Protein AF-A0A955YGL5-F1 (afdb_monomer)

Nearest PDB structures (foldseek):
  3k0d-assembly2_B-2  TM=3.806E-01  e=6.429E+00  Bacillus cereus
  3k0d-assembly2_B-3  TM=3.806E-01  e=6.429E+00  Bacillus cereus
  3k0d-assembly2_B-4  TM=3.806E-01  e=6.429E+00  Bacillus cereus

Foldseek 3Di:
DWLLLQLLLVLQCVQFVNDSVVSSVLQCVLLVVVVHHPVPDALVSSLVSLVVSQVSSVVVVTGHDPVSSVSSNVSSVPRDGPDPVVVVVVVVVD

Solvent-accessible surface area (backbone atoms only — not comparable to full-atom values): 5307 Å² total; per-residue (Å²): 120,54,56,27,58,54,36,28,20,51,44,44,10,68,68,66,72,40,53,65,67,54,22,44,50,51,53,43,50,24,26,47,76,72,74,41,58,65,84,74,54,47,65,69,51,54,60,69,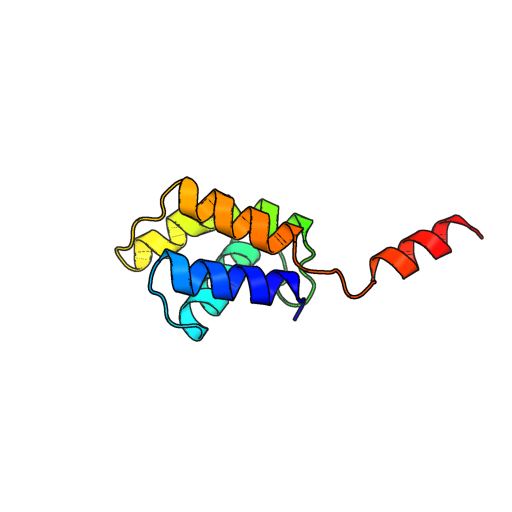25,48,78,47,42,52,70,55,41,43,75,74,77,41,82,76,49,72,68,48,54,51,52,26,48,50,32,32,70,69,31,65,77,83,65,61,66,61,60,58,62,60,64,80,74,119

Sequence (94 aa):
MTPAFDAAASTLASAVGLTPTQARGTLRLALKRQGIDPRIARRADLTAALPNLASIVSGYRITIEAAHMGAIRAAIEAAAETSDDALDFFRDID

Secondary structure (DSSP, 8-state):
--HHHHHHHHHHHHHHT--HHHHHHHHHHHHHTTT--TTT--HHHHHHHHHHHHHHHGGGT-PPPHHHHHHHHHHHHHS---SSHHHHHGGG--

Mean predicted aligned error: 6.84 Å

pLDDT: mean 84.83, std 13.99, range [47.31, 95.75]

Structure (mmCIF, N/CA/C/O backbone):
data_AF-A0A955YGL5-F1
#
_entry.id   AF-A0A955YGL5-F1
#
loop_
_atom_site.group_PDB
_atom_site.id
_atom_site.type_symbol
_atom_site.label_atom_id
_atom_site.label_alt_id
_atom_site.label_comp_id
_atom_site.label_asym_id
_atom_site.label_entity_id
_atom_site.label_seq_id
_atom_site.pdbx_PDB_ins_code
_atom_site.Cartn_x
_atom_site.Cartn_y
_atom_site.Cartn_z
_atom_site.occupancy
_atom_site.B_iso_or_equiv
_atom_site.auth_seq_id
_atom_site.auth_comp_id
_atom_site.auth_asym_id
_atom_site.auth_atom_id
_atom_site.pdbx_PDB_model_num
ATOM 1 N N . MET A 1 1 ? 15.471 -2.564 0.646 1.00 72.25 1 MET A N 1
ATOM 2 C CA . MET A 1 1 ? 14.055 -2.522 0.220 1.00 72.25 1 MET A CA 1
ATOM 3 C C . MET A 1 1 ? 13.902 -1.318 -0.686 1.00 72.25 1 MET A C 1
ATOM 5 O O . MET A 1 1 ? 14.605 -0.344 -0.452 1.00 72.25 1 MET A O 1
ATOM 9 N N . THR A 1 2 ? 13.057 -1.385 -1.711 1.00 82.12 2 THR A N 1
ATOM 10 C CA . THR A 1 2 ? 12.920 -0.299 -2.699 1.00 82.12 2 THR A CA 1
ATOM 11 C C . THR A 1 2 ? 12.209 0.932 -2.111 1.00 82.12 2 THR A C 1
ATOM 13 O O . THR A 1 2 ? 11.307 0.734 -1.290 1.00 82.12 2 THR A O 1
ATOM 16 N N . PRO A 1 3 ? 12.491 2.159 -2.589 1.00 86.44 3 PRO A N 1
ATOM 17 C CA . PRO A 1 3 ? 11.732 3.361 -2.221 1.00 86.44 3 PRO A CA 1
ATOM 18 C C . PRO A 1 3 ? 10.214 3.215 -2.428 1.00 86.44 3 PRO A C 1
ATOM 20 O O . PRO A 1 3 ? 9.432 3.631 -1.575 1.00 86.44 3 PRO A O 1
ATOM 23 N N . ALA A 1 4 ? 9.792 2.543 -3.506 1.00 89.62 4 ALA A N 1
ATOM 24 C CA . ALA A 1 4 ? 8.381 2.277 -3.801 1.00 89.62 4 ALA A CA 1
ATOM 25 C C . ALA A 1 4 ? 7.690 1.414 -2.734 1.00 89.62 4 ALA A C 1
ATOM 27 O O . ALA A 1 4 ? 6.556 1.691 -2.344 1.00 89.62 4 ALA A O 1
ATOM 28 N N . PHE A 1 5 ? 8.384 0.402 -2.209 1.00 92.50 5 PHE A N 1
ATOM 29 C CA . PHE A 1 5 ? 7.877 -0.426 -1.113 1.00 92.50 5 PHE A CA 1
ATOM 30 C C . PHE A 1 5 ? 7.638 0.399 0.156 1.00 92.50 5 PHE A C 1
ATOM 32 O O . PHE A 1 5 ? 6.599 0.255 0.801 1.00 92.50 5 PHE A O 1
ATOM 39 N N . ASP A 1 6 ? 8.592 1.252 0.533 1.00 92.75 6 ASP A N 1
ATOM 40 C CA . ASP A 1 6 ? 8.468 2.061 1.746 1.00 92.75 6 ASP A CA 1
ATOM 41 C C . ASP A 1 6 ? 7.392 3.144 1.604 1.00 92.75 6 ASP A C 1
ATOM 43 O O . ASP A 1 6 ? 6.623 3.352 2.546 1.00 92.75 6 ASP A O 1
ATOM 47 N N . ALA A 1 7 ? 7.261 3.753 0.421 1.00 92.25 7 ALA A N 1
ATOM 48 C CA . ALA A 1 7 ? 6.170 4.673 0.111 1.00 92.25 7 ALA A CA 1
ATOM 49 C C . ALA A 1 7 ? 4.804 3.980 0.235 1.00 92.25 7 ALA A C 1
ATOM 51 O O . ALA A 1 7 ? 3.947 4.440 0.990 1.00 92.2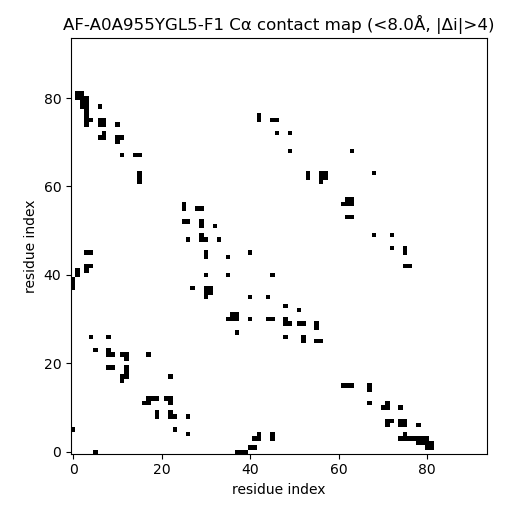5 7 ALA A O 1
ATOM 52 N N . ALA A 1 8 ? 4.631 2.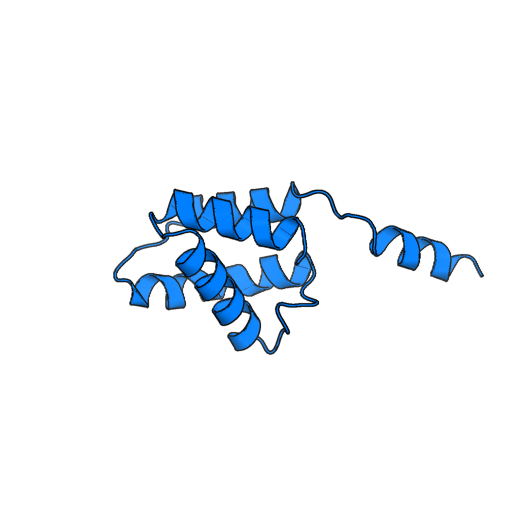817 -0.403 1.00 93.38 8 ALA A N 1
ATOM 53 C CA . ALA A 1 8 ? 3.406 2.026 -0.304 1.00 93.38 8 ALA A CA 1
ATOM 54 C C . ALA A 1 8 ? 3.072 1.656 1.148 1.00 93.38 8 ALA A C 1
ATOM 56 O O . ALA A 1 8 ? 1.919 1.754 1.570 1.00 93.38 8 ALA A O 1
ATOM 57 N N . ALA A 1 9 ? 4.077 1.241 1.926 1.00 95.19 9 ALA A N 1
ATOM 58 C CA . ALA A 1 9 ? 3.895 0.851 3.319 1.00 95.19 9 ALA A CA 1
ATOM 59 C C . ALA A 1 9 ? 3.489 2.032 4.195 1.00 95.19 9 ALA A C 1
ATOM 61 O O . ALA A 1 9 ? 2.613 1.882 5.045 1.00 95.19 9 ALA A O 1
ATOM 62 N N . SER A 1 10 ? 4.099 3.199 3.985 1.00 95.75 10 SER A N 1
ATOM 63 C CA . SER A 1 10 ? 3.740 4.406 4.724 1.00 95.75 10 SER A CA 1
ATOM 64 C C . SER A 1 10 ? 2.329 4.868 4.375 1.00 95.75 10 SER A C 1
ATOM 66 O O . SER A 1 10 ? 1.545 5.155 5.275 1.00 95.75 10 SER A O 1
ATOM 68 N N . THR A 1 11 ? 1.973 4.890 3.088 1.00 95.56 11 THR A N 1
ATOM 69 C CA . THR A 1 11 ? 0.629 5.282 2.655 1.00 95.56 11 THR A CA 1
ATOM 70 C C . THR A 1 11 ? -0.423 4.308 3.168 1.00 95.56 11 THR A C 1
ATOM 72 O O . THR A 1 11 ? -1.457 4.746 3.659 1.00 95.56 11 THR A O 1
ATOM 75 N N . LEU A 1 12 ? -0.150 2.999 3.137 1.00 94.00 12 LEU A N 1
ATOM 76 C CA . LEU A 1 12 ? -1.034 1.993 3.722 1.00 94.00 12 LEU A CA 1
ATOM 77 C C . LEU A 1 12 ? -1.203 2.216 5.231 1.00 94.00 12 LEU A C 1
ATOM 79 O O . LEU A 1 12 ? -2.331 2.244 5.712 1.00 94.00 12 LEU A O 1
ATOM 83 N N . ALA A 1 13 ? -0.107 2.408 5.972 1.00 95.50 13 ALA A N 1
ATOM 84 C CA . ALA A 1 13 ? -0.153 2.672 7.411 1.00 95.50 13 ALA A CA 1
ATOM 85 C C . ALA A 1 13 ? -1.075 3.855 7.740 1.00 95.50 13 ALA A C 1
ATOM 87 O O . ALA A 1 13 ? -1.970 3.723 8.573 1.00 95.50 13 ALA A O 1
ATOM 88 N N . 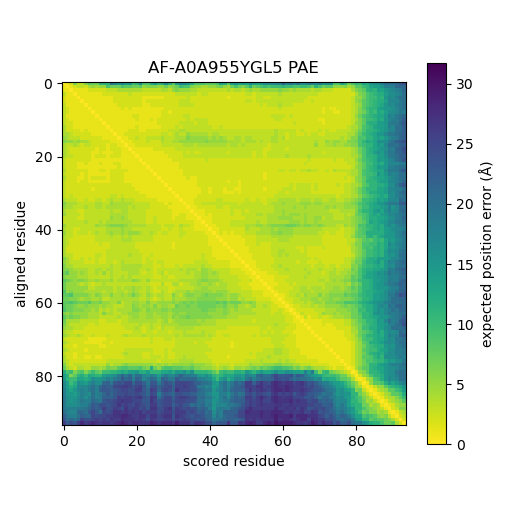SER A 1 14 ? -0.910 4.973 7.029 1.00 94.06 14 SER A N 1
ATOM 89 C CA . SER A 1 14 ? -1.732 6.171 7.210 1.00 94.06 14 SER A CA 1
ATOM 90 C C . SER A 1 14 ? -3.184 5.982 6.767 1.00 94.06 14 SER A C 1
ATOM 92 O O . SER A 1 14 ? -4.084 6.439 7.463 1.00 94.06 14 SER A O 1
ATOM 94 N N . ALA A 1 15 ? -3.429 5.304 5.642 1.00 91.00 15 ALA A N 1
ATOM 95 C CA . ALA A 1 15 ? -4.768 5.161 5.068 1.00 91.00 15 ALA A CA 1
ATOM 96 C C . ALA A 1 15 ? -5.694 4.267 5.903 1.00 91.00 15 ALA A C 1
ATOM 98 O O . ALA A 1 15 ? -6.897 4.498 5.947 1.00 91.00 15 ALA A O 1
ATOM 99 N N . VAL A 1 16 ? -5.148 3.236 6.553 1.00 90.31 16 VAL A N 1
ATOM 100 C CA . VAL A 1 16 ? -5.948 2.252 7.306 1.00 90.31 16 VAL A CA 1
ATOM 101 C C . VAL A 1 16 ? -5.628 2.214 8.802 1.00 90.31 16 VAL A C 1
ATOM 103 O O . VAL A 1 16 ? -6.116 1.341 9.512 1.00 90.31 16 VAL A O 1
ATOM 106 N N . GLY A 1 17 ? -4.813 3.145 9.304 1.00 91.25 17 GLY A N 1
ATOM 107 C CA . GLY A 1 17 ? -4.479 3.239 10.730 1.00 91.25 17 GLY A CA 1
ATOM 108 C C . GLY A 1 17 ? -3.624 2.080 11.257 1.00 91.25 17 GLY A C 1
ATOM 109 O O . GLY A 1 17 ? -3.690 1.750 12.441 1.00 91.25 17 GLY A O 1
ATOM 110 N N . LEU A 1 18 ? -2.831 1.438 10.396 1.00 92.19 18 LEU A N 1
ATOM 111 C CA . LEU A 1 18 ? -1.905 0.379 10.801 1.00 92.19 18 LEU A CA 1
ATOM 112 C C . LEU A 1 18 ? -0.591 0.967 11.320 1.00 92.19 18 LEU A C 1
ATOM 114 O O . LEU A 1 18 ? -0.123 2.007 10.862 1.00 92.19 18 LEU A O 1
ATOM 118 N N . THR A 1 19 ? 0.077 0.244 12.220 1.00 95.06 19 THR A N 1
ATOM 119 C CA . THR A 1 19 ? 1.464 0.582 12.572 1.00 95.06 19 THR A CA 1
ATOM 120 C C . THR A 1 19 ? 2.395 0.379 11.365 1.00 95.06 19 THR A C 1
ATOM 122 O O . THR A 1 19 ? 2.133 -0.494 10.526 1.00 95.06 19 THR A O 1
ATOM 125 N N . PRO A 1 20 ? 3.540 1.087 11.288 1.00 94.44 20 PRO A N 1
ATOM 126 C CA . PRO A 1 20 ? 4.503 0.907 10.196 1.00 94.44 20 PRO A CA 1
ATOM 127 C C . PRO A 1 20 ? 4.945 -0.554 10.005 1.00 94.44 20 PRO A C 1
ATOM 129 O O . PRO A 1 20 ? 5.081 -1.040 8.881 1.00 94.44 20 PRO A O 1
ATOM 132 N N . THR A 1 21 ? 5.121 -1.294 11.104 1.00 95.31 21 THR A N 1
ATOM 133 C CA . THR A 1 21 ? 5.493 -2.715 11.071 1.00 95.31 21 THR A CA 1
ATOM 134 C C . THR A 1 21 ? 4.380 -3.585 10.485 1.00 95.31 21 THR A C 1
ATOM 136 O O . THR A 1 21 ? 4.664 -4.450 9.652 1.00 95.31 21 THR A O 1
ATOM 139 N N . GLN A 1 22 ? 3.120 -3.346 10.864 1.00 94.62 22 GLN A N 1
ATOM 140 C CA . GLN A 1 22 ? 1.967 -4.076 10.323 1.00 94.62 22 GLN A CA 1
ATOM 141 C C . GLN A 1 22 ? 1.760 -3.792 8.836 1.00 94.62 22 GLN A C 1
ATOM 143 O O . GLN A 1 22 ? 1.550 -4.731 8.070 1.00 94.62 22 GLN A O 1
ATOM 148 N N . ALA A 1 23 ? 1.877 -2.535 8.403 1.00 94.94 23 ALA A N 1
ATOM 149 C CA . ALA A 1 23 ? 1.728 -2.169 6.997 1.00 94.94 23 ALA A CA 1
ATOM 150 C C . ALA A 1 23 ? 2.805 -2.832 6.122 1.00 94.94 23 ALA A C 1
ATOM 152 O O . ALA A 1 23 ? 2.498 -3.475 5.117 1.00 94.94 23 ALA A O 1
ATOM 153 N N . ARG A 1 24 ? 4.071 -2.793 6.562 1.00 95.25 24 ARG A N 1
ATOM 154 C CA . ARG A 1 24 ? 5.168 -3.510 5.892 1.00 95.25 24 ARG A CA 1
ATOM 155 C C . ARG A 1 24 ? 4.942 -5.023 5.875 1.00 95.25 24 ARG A C 1
ATOM 157 O O . ARG A 1 24 ? 5.229 -5.675 4.875 1.00 95.25 24 ARG A O 1
ATOM 164 N N . GLY A 1 25 ? 4.465 -5.609 6.974 1.00 95.12 25 GLY A N 1
ATOM 165 C CA . GLY A 1 25 ? 4.119 -7.033 7.041 1.00 95.12 25 GLY A CA 1
ATOM 166 C C . GLY A 1 25 ? 3.005 -7.412 6.062 1.00 95.12 25 GLY A C 1
ATOM 167 O O . GLY A 1 25 ? 3.122 -8.408 5.350 1.00 95.12 25 GLY A O 1
ATOM 168 N N . THR A 1 26 ? 1.983 -6.565 5.969 1.00 94.94 26 THR A N 1
ATOM 169 C CA . THR A 1 26 ? 0.829 -6.719 5.076 1.00 94.94 26 THR A CA 1
ATOM 170 C C . THR A 1 26 ? 1.250 -6.697 3.607 1.00 94.94 26 THR A C 1
ATOM 172 O O . THR A 1 26 ? 0.892 -7.606 2.861 1.00 94.94 26 THR A O 1
ATOM 175 N N . LEU A 1 27 ? 2.095 -5.743 3.202 1.00 94.38 27 LEU A N 1
ATOM 176 C CA . LEU A 1 27 ? 2.643 -5.692 1.840 1.00 94.38 27 LEU A CA 1
ATOM 177 C C . LEU A 1 27 ? 3.510 -6.907 1.506 1.00 94.38 27 LEU A C 1
ATOM 179 O O . LEU A 1 27 ? 3.361 -7.495 0.437 1.00 94.38 27 LEU A O 1
ATOM 183 N N . ARG A 1 28 ? 4.377 -7.345 2.430 1.00 95.38 28 ARG A N 1
ATOM 184 C CA . ARG A 1 28 ? 5.167 -8.573 2.225 1.00 95.38 28 ARG A CA 1
ATOM 185 C C . ARG A 1 28 ? 4.273 -9.793 2.037 1.00 95.38 28 ARG A C 1
ATOM 187 O O . ARG A 1 28 ? 4.594 -10.652 1.224 1.00 95.38 28 ARG A O 1
ATOM 194 N N . LEU A 1 29 ? 3.178 -9.887 2.789 1.00 94.94 29 LEU A N 1
ATOM 195 C CA . LEU A 1 29 ? 2.229 -10.986 2.651 1.00 94.94 29 LEU A CA 1
ATOM 196 C C . LEU A 1 29 ? 1.480 -10.921 1.313 1.00 94.94 29 LEU A C 1
ATOM 198 O O . LEU A 1 29 ? 1.301 -11.959 0.683 1.00 94.94 29 LEU A O 1
ATOM 202 N N . ALA A 1 30 ? 1.094 -9.725 0.858 1.00 94.31 30 ALA A N 1
ATOM 203 C CA . ALA A 1 30 ? 0.437 -9.523 -0.434 1.00 94.31 30 ALA A CA 1
ATOM 204 C C . ALA A 1 30 ? 1.314 -9.981 -1.609 1.00 94.31 30 ALA A C 1
ATOM 206 O O . ALA A 1 30 ? 0.834 -10.717 -2.470 1.00 94.31 30 ALA A O 1
ATOM 207 N N . LEU A 1 31 ? 2.601 -9.621 -1.583 1.00 94.12 31 LEU A N 1
ATOM 208 C CA . LEU A 1 31 ? 3.599 -10.054 -2.566 1.00 94.12 31 LEU A CA 1
ATOM 209 C C . LEU A 1 31 ? 3.825 -11.570 -2.515 1.00 94.12 31 LEU A C 1
ATOM 211 O O . LEU A 1 31 ? 3.751 -12.252 -3.534 1.00 94.12 31 LEU A O 1
ATOM 215 N N . LYS A 1 32 ? 3.998 -12.134 -1.312 1.00 93.44 32 LYS A N 1
ATOM 216 C CA . LYS A 1 32 ? 4.178 -13.584 -1.138 1.00 93.44 32 LYS A CA 1
ATOM 217 C C . LYS A 1 32 ? 2.987 -14.401 -1.632 1.00 93.44 32 LYS A C 1
ATOM 219 O O . LYS A 1 32 ? 3.192 -15.485 -2.166 1.00 93.44 32 LYS A O 1
ATOM 224 N N . ARG A 1 33 ? 1.755 -13.900 -1.486 1.00 93.06 33 ARG A N 1
ATOM 225 C CA . ARG A 1 33 ? 0.550 -14.556 -2.029 1.00 93.06 33 ARG A CA 1
ATOM 226 C C . ARG A 1 33 ? 0.555 -14.648 -3.558 1.00 93.06 33 ARG A C 1
ATOM 228 O O . ARG A 1 33 ? -0.162 -15.480 -4.096 1.00 93.06 33 ARG A O 1
ATOM 235 N N . GLN A 1 34 ? 1.361 -13.833 -4.235 1.00 90.19 34 GLN A N 1
ATOM 236 C CA . GLN A 1 34 ? 1.574 -13.886 -5.685 1.00 90.19 34 GLN A CA 1
ATOM 237 C C . GLN A 1 34 ? 2.863 -14.623 -6.073 1.00 90.19 34 GLN A C 1
ATOM 239 O O . GLN A 1 34 ? 3.210 -14.664 -7.246 1.00 90.19 34 GLN A O 1
ATOM 244 N N . GLY A 1 35 ? 3.589 -15.198 -5.107 1.00 92.50 35 GLY A N 1
ATOM 245 C CA . GLY A 1 35 ? 4.881 -15.839 -5.362 1.00 92.50 35 GLY A CA 1
ATOM 246 C C . GLY A 1 35 ? 6.033 -14.858 -5.604 1.00 92.50 35 GLY A C 1
ATOM 247 O O . GLY A 1 35 ? 7.102 -15.284 -6.029 1.00 92.50 35 GLY A O 1
ATOM 248 N N . ILE A 1 36 ? 5.848 -13.567 -5.315 1.00 92.06 36 ILE A N 1
ATOM 249 C CA . ILE A 1 36 ? 6.863 -12.531 -5.523 1.00 92.06 36 ILE A CA 1
ATOM 250 C C . ILE A 1 36 ? 7.704 -12.386 -4.249 1.00 92.06 36 ILE A C 1
ATOM 252 O O . ILE A 1 36 ? 7.155 -12.226 -3.153 1.00 92.06 36 ILE A O 1
ATOM 256 N N . ASP A 1 37 ? 9.036 -12.414 -4.372 1.00 90.94 37 ASP A N 1
ATOM 257 C CA . ASP A 1 37 ? 9.931 -12.138 -3.244 1.00 90.94 37 ASP A CA 1
ATOM 258 C C . ASP A 1 37 ? 9.957 -10.623 -2.946 1.00 90.94 37 ASP A C 1
ATOM 260 O O . ASP A 1 37 ? 10.431 -9.834 -3.768 1.00 90.94 37 ASP A O 1
ATOM 264 N N . PRO A 1 38 ? 9.513 -10.184 -1.749 1.00 87.94 38 PRO A N 1
ATOM 265 C CA . PRO A 1 38 ? 9.497 -8.770 -1.384 1.00 87.94 38 PRO A CA 1
ATOM 266 C C . PRO A 1 38 ? 10.862 -8.074 -1.383 1.00 87.94 38 PRO A C 1
ATOM 268 O O . PRO A 1 38 ? 10.911 -6.849 -1.311 1.00 87.94 38 PRO A O 1
ATOM 271 N N . ARG A 1 39 ? 11.972 -8.824 -1.388 1.00 87.19 39 ARG A N 1
ATOM 272 C CA . ARG A 1 39 ? 13.327 -8.255 -1.422 1.00 87.19 39 ARG A CA 1
ATOM 273 C C . ARG A 1 39 ? 13.717 -7.722 -2.797 1.00 87.19 39 ARG A C 1
ATOM 275 O O . ARG A 1 39 ? 14.550 -6.823 -2.849 1.00 87.19 39 ARG A O 1
ATOM 282 N N . ILE A 1 40 ? 13.121 -8.269 -3.854 1.00 86.62 40 ILE A N 1
ATOM 283 C CA . ILE A 1 40 ? 13.415 -7.944 -5.259 1.00 86.62 40 ILE A CA 1
ATOM 284 C C . ILE A 1 40 ? 12.197 -7.389 -6.009 1.00 86.62 40 ILE A C 1
ATOM 286 O O . ILE A 1 40 ? 12.302 -7.092 -7.193 1.00 86.62 40 ILE A O 1
ATOM 290 N N . ALA A 1 41 ? 11.047 -7.269 -5.337 1.00 87.75 41 ALA A N 1
ATOM 291 C CA . ALA A 1 41 ? 9.816 -6.764 -5.931 1.00 87.75 41 ALA A CA 1
ATOM 292 C C . ALA A 1 41 ? 10.023 -5.367 -6.535 1.00 87.75 41 ALA A C 1
ATOM 294 O O . ALA A 1 41 ? 10.463 -4.439 -5.848 1.00 87.75 41 ALA A O 1
ATOM 295 N N . ARG A 1 42 ? 9.671 -5.231 -7.813 1.00 88.12 42 ARG A N 1
ATOM 296 C CA . ARG A 1 42 ? 9.709 -3.980 -8.570 1.00 88.12 42 ARG A CA 1
ATOM 297 C C . ARG A 1 42 ? 8.399 -3.211 -8.408 1.00 88.12 42 ARG A C 1
ATOM 299 O O . ARG A 1 42 ? 7.424 -3.688 -7.823 1.00 88.12 42 ARG A O 1
ATOM 306 N N . ARG A 1 43 ? 8.343 -2.004 -8.973 1.00 88.50 43 ARG A N 1
ATOM 307 C CA . ARG A 1 43 ? 7.137 -1.165 -8.959 1.00 88.50 43 ARG A CA 1
ATOM 308 C C . ARG A 1 43 ? 5.913 -1.894 -9.531 1.00 88.50 43 ARG A C 1
ATOM 310 O O . ARG A 1 43 ? 4.844 -1.863 -8.925 1.00 88.50 43 ARG A O 1
ATOM 317 N N . ALA A 1 44 ? 6.082 -2.580 -10.663 1.00 88.62 44 ALA A N 1
ATOM 318 C CA . ALA A 1 44 ? 5.010 -3.338 -11.310 1.00 88.62 44 ALA A CA 1
ATOM 319 C C . ALA A 1 44 ? 4.449 -4.443 -10.399 1.00 88.62 44 ALA A C 1
ATOM 321 O O . ALA A 1 44 ? 3.231 -4.592 -10.296 1.00 88.62 44 ALA A O 1
ATOM 322 N N . ASP A 1 45 ? 5.324 -5.141 -9.673 1.00 92.12 45 ASP A N 1
ATOM 323 C CA . ASP A 1 45 ? 4.945 -6.183 -8.718 1.00 92.12 45 ASP A CA 1
ATOM 324 C C . ASP A 1 45 ? 4.118 -5.619 -7.558 1.00 92.12 45 ASP A C 1
ATOM 326 O O . ASP A 1 45 ? 3.109 -6.197 -7.154 1.00 92.12 45 ASP A O 1
ATOM 330 N N . LEU A 1 46 ? 4.515 -4.455 -7.033 1.00 90.88 46 LEU A N 1
ATOM 331 C CA . LEU A 1 46 ? 3.780 -3.773 -5.967 1.00 90.88 46 LEU A CA 1
ATOM 332 C C . LEU A 1 46 ? 2.377 -3.368 -6.424 1.00 90.88 46 LEU A C 1
ATOM 334 O O . LEU A 1 46 ? 1.413 -3.589 -5.690 1.00 90.88 46 LEU A O 1
ATOM 338 N N . THR A 1 47 ? 2.248 -2.827 -7.638 1.00 91.56 47 THR A N 1
ATOM 339 C CA . THR A 1 47 ? 0.948 -2.474 -8.225 1.00 91.56 47 THR A CA 1
ATOM 340 C C . THR A 1 47 ? 0.085 -3.713 -8.460 1.00 91.56 47 THR A C 1
ATOM 342 O O . THR A 1 47 ? -1.102 -3.705 -8.128 1.00 91.56 47 THR A O 1
ATOM 345 N N . ALA A 1 48 ? 0.675 -4.799 -8.963 1.00 90.56 48 ALA A N 1
ATOM 346 C CA . ALA A 1 48 ? -0.015 -6.070 -9.162 1.00 90.56 48 ALA A CA 1
ATOM 347 C C . ALA A 1 48 ? -0.483 -6.697 -7.838 1.00 90.56 48 ALA A C 1
ATOM 349 O O . ALA A 1 48 ? -1.518 -7.364 -7.811 1.00 90.56 48 ALA A O 1
ATOM 350 N N . ALA A 1 49 ? 0.227 -6.454 -6.732 1.00 91.19 49 ALA A N 1
ATOM 351 C CA . ALA A 1 49 ? -0.107 -6.966 -5.405 1.00 91.19 49 ALA A CA 1
ATOM 352 C C . ALA A 1 49 ? -1.221 -6.187 -4.685 1.00 91.19 49 ALA A C 1
ATOM 354 O O . ALA A 1 49 ? -1.781 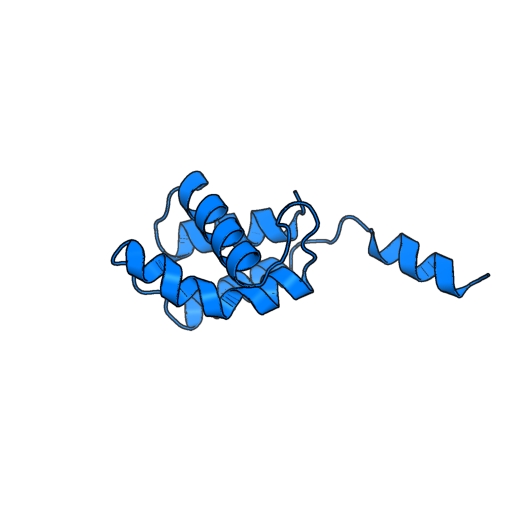-6.697 -3.709 1.00 91.19 49 ALA A O 1
ATOM 355 N N . LEU A 1 50 ? -1.585 -4.988 -5.154 1.00 90.00 50 LEU A N 1
ATOM 356 C CA . LEU A 1 50 ? -2.605 -4.143 -4.525 1.00 90.00 50 LEU A CA 1
ATOM 357 C C . LEU A 1 50 ? -3.949 -4.859 -4.284 1.00 90.00 50 LEU A C 1
ATOM 359 O O . LEU A 1 50 ? -4.432 -4.804 -3.152 1.00 90.00 50 LEU A O 1
ATOM 363 N N . PRO A 1 51 ? -4.552 -5.591 -5.242 1.00 88.94 51 PRO A N 1
ATOM 364 C CA . PRO A 1 51 ? -5.843 -6.254 -5.023 1.00 88.94 51 PRO A CA 1
ATOM 365 C C . PRO A 1 51 ? -5.844 -7.231 -3.836 1.00 88.94 51 PRO A C 1
ATOM 367 O O . PRO A 1 51 ? -6.869 -7.418 -3.181 1.00 88.94 51 PRO A O 1
ATOM 370 N N . ASN A 1 52 ? -4.685 -7.808 -3.495 1.00 88.56 52 ASN A N 1
ATOM 371 C CA . ASN A 1 52 ? -4.554 -8.719 -2.358 1.00 88.56 52 ASN A CA 1
ATOM 372 C C . ASN A 1 52 ? -4.574 -8.007 -1.002 1.00 88.56 52 ASN A C 1
ATOM 374 O O . ASN A 1 52 ? -4.834 -8.655 0.016 1.00 88.56 52 ASN A O 1
ATOM 378 N N . LEU A 1 53 ? -4.319 -6.695 -0.962 1.00 88.06 53 LEU A N 1
ATOM 379 C CA . LEU A 1 53 ? -4.319 -5.927 0.280 1.00 88.06 53 LEU A CA 1
ATOM 380 C C . LEU A 1 53 ? -5.695 -5.928 0.937 1.00 88.06 53 LEU A C 1
ATOM 382 O O . LEU A 1 53 ? -5.762 -6.111 2.145 1.00 88.06 53 LEU A O 1
ATOM 386 N N . ALA A 1 54 ? -6.784 -5.824 0.171 1.00 86.44 54 ALA A N 1
ATOM 387 C CA . ALA A 1 54 ? -8.136 -5.815 0.732 1.00 86.44 54 ALA A CA 1
ATOM 388 C C . ALA A 1 54 ? -8.440 -7.078 1.554 1.00 86.44 54 ALA A C 1
ATOM 390 O O . ALA A 1 54 ? -8.905 -6.984 2.688 1.00 86.44 54 ALA A O 1
ATOM 391 N N . SER A 1 55 ? -8.080 -8.251 1.025 1.00 87.25 55 SER A N 1
ATOM 392 C CA . SER A 1 55 ? -8.253 -9.538 1.714 1.00 87.25 55 SER A CA 1
ATOM 393 C C . SER A 1 55 ? -7.378 -9.681 2.965 1.00 87.25 55 SER A C 1
ATOM 395 O O . SER A 1 55 ? -7.737 -10.399 3.898 1.00 87.25 55 SER A O 1
ATOM 397 N N . ILE A 1 56 ? -6.202 -9.053 2.994 1.00 89.31 56 ILE A N 1
ATOM 398 C CA . ILE A 1 56 ? -5.304 -9.136 4.152 1.00 89.31 56 ILE A CA 1
ATOM 399 C C . ILE A 1 56 ? -5.737 -8.136 5.224 1.00 89.31 56 ILE A C 1
ATOM 401 O O . ILE A 1 56 ? -5.807 -8.482 6.402 1.00 89.31 56 ILE A O 1
ATOM 405 N N . VAL A 1 57 ? -6.071 -6.912 4.811 1.00 88.38 57 VAL A N 1
ATOM 406 C CA . VAL A 1 57 ? -6.488 -5.825 5.699 1.00 88.38 57 VAL A CA 1
ATOM 407 C C . VAL A 1 57 ? -7.816 -6.153 6.391 1.00 88.38 57 VAL A C 1
ATOM 409 O O . VAL A 1 57 ? -7.964 -5.872 7.582 1.00 88.38 57 VAL A O 1
ATOM 412 N N . SER A 1 58 ? -8.722 -6.879 5.722 1.00 86.62 58 SER A N 1
ATOM 413 C CA . SER A 1 58 ? -9.950 -7.387 6.349 1.00 86.62 58 SER A CA 1
ATOM 414 C C . SER A 1 58 ? -9.680 -8.329 7.529 1.00 86.62 58 SER A C 1
ATOM 416 O O . SER A 1 58 ? -10.487 -8.400 8.454 1.00 86.62 58 SER A O 1
ATOM 418 N N . GLY A 1 59 ? -8.529 -9.012 7.554 1.00 86.06 59 GLY A N 1
ATOM 419 C CA . GLY A 1 59 ? -8.090 -9.829 8.692 1.00 86.06 59 GLY A CA 1
ATOM 420 C C . GLY A 1 59 ? -7.845 -9.018 9.970 1.00 86.06 59 GLY A C 1
ATOM 421 O O . GLY A 1 59 ? -7.970 -9.553 11.069 1.00 86.06 59 GLY A O 1
ATOM 422 N N . TYR A 1 60 ? -7.581 -7.716 9.842 1.00 84.44 60 TYR A N 1
ATOM 423 C CA . TYR A 1 60 ? -7.475 -6.776 10.961 1.00 84.44 60 TYR A CA 1
ATOM 424 C C . TYR A 1 60 ? -8.817 -6.129 11.332 1.00 84.44 60 TYR A C 1
ATOM 426 O O . TYR A 1 60 ? -8.844 -5.238 12.176 1.00 84.44 60 TYR A O 1
ATOM 434 N N . ARG A 1 61 ? -9.932 -6.565 10.722 1.00 87.12 61 ARG A N 1
ATOM 435 C CA . ARG A 1 61 ? -11.257 -5.922 10.817 1.00 87.12 61 ARG A CA 1
ATOM 436 C C . ARG A 1 61 ? -11.259 -4.467 10.332 1.00 87.12 61 ARG A C 1
ATOM 438 O O . ARG A 1 61 ? -12.052 -3.660 10.807 1.00 87.12 61 ARG A O 1
ATOM 445 N N . ILE A 1 62 ? -10.380 -4.144 9.384 1.00 87.69 62 ILE A N 1
ATOM 446 C CA . ILE A 1 62 ? -10.299 -2.824 8.763 1.00 87.69 62 ILE A CA 1
ATOM 447 C C . ILE A 1 62 ? -10.810 -2.922 7.326 1.00 87.69 62 ILE A C 1
ATOM 449 O O . ILE A 1 62 ? -10.515 -3.882 6.612 1.00 87.69 62 ILE A O 1
ATOM 453 N N . THR A 1 63 ? -11.568 -1.915 6.903 1.00 87.75 63 THR A N 1
ATOM 454 C CA . THR A 1 63 ? -12.047 -1.794 5.524 1.00 87.75 63 THR A CA 1
ATOM 455 C C . THR A 1 63 ? -11.100 -0.889 4.752 1.00 87.75 63 THR A C 1
ATOM 457 O O . THR A 1 63 ? -10.785 0.211 5.203 1.00 87.75 63 THR A O 1
ATOM 460 N N . ILE A 1 64 ? -10.641 -1.346 3.588 1.00 87.25 64 ILE A N 1
ATOM 461 C CA . ILE A 1 64 ? -9.878 -0.512 2.661 1.00 87.25 64 ILE A CA 1
ATOM 462 C C . ILE A 1 64 ? -10.810 -0.020 1.555 1.00 87.25 64 ILE A C 1
ATOM 464 O O . ILE A 1 64 ? -11.457 -0.813 0.874 1.00 87.25 64 ILE A O 1
ATOM 468 N N . GLU A 1 65 ? -10.913 1.296 1.401 1.00 90.50 65 GLU A N 1
ATOM 469 C CA . GLU A 1 65 ? -11.741 1.910 0.369 1.00 90.50 65 GLU A CA 1
ATOM 470 C C . GLU A 1 65 ? -10.976 2.030 -0.954 1.00 90.50 65 GLU A C 1
ATOM 472 O O . GLU A 1 65 ? -9.742 2.043 -0.989 1.00 90.50 65 GLU A O 1
ATOM 477 N N . ALA A 1 66 ? -11.706 2.184 -2.061 1.00 89.06 66 ALA A N 1
ATOM 478 C CA . ALA A 1 66 ? -11.103 2.384 -3.380 1.00 89.06 66 ALA A CA 1
ATOM 479 C C . ALA A 1 66 ? -10.177 3.617 -3.421 1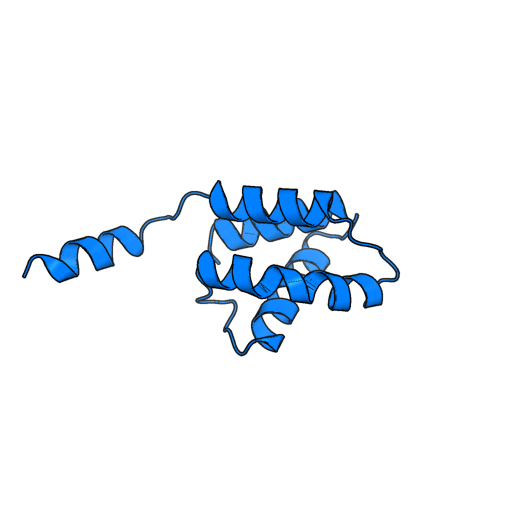.00 89.06 66 ALA A C 1
ATOM 481 O O . ALA A 1 66 ? -9.133 3.581 -4.072 1.00 89.06 66 ALA A O 1
ATOM 482 N N . ALA A 1 67 ? -10.509 4.676 -2.673 1.00 89.88 67 ALA A N 1
ATOM 483 C CA . ALA A 1 67 ? -9.668 5.864 -2.542 1.00 89.88 67 ALA A CA 1
ATOM 484 C C . ALA A 1 67 ? -8.304 5.545 -1.902 1.00 89.88 67 ALA A C 1
ATOM 486 O O . ALA A 1 67 ? -7.274 6.028 -2.374 1.00 89.88 67 ALA A O 1
ATOM 487 N N . HIS A 1 68 ? -8.269 4.672 -0.888 1.00 92.50 68 HIS A N 1
ATOM 488 C CA . HIS A 1 68 ? -7.022 4.223 -0.260 1.00 92.50 68 HIS A CA 1
ATOM 489 C C . HIS A 1 68 ? -6.161 3.435 -1.249 1.00 92.50 68 HIS A C 1
ATOM 491 O O . HIS A 1 68 ? -4.957 3.663 -1.342 1.00 92.50 68 HIS A O 1
ATOM 497 N N . MET A 1 69 ? -6.782 2.553 -2.035 1.00 91.69 69 MET A N 1
ATOM 498 C CA . MET A 1 69 ? -6.092 1.795 -3.082 1.00 91.69 69 MET A CA 1
ATOM 499 C C . MET A 1 69 ? -5.477 2.718 -4.140 1.00 91.69 69 MET A C 1
ATOM 501 O O . MET A 1 69 ? -4.324 2.529 -4.527 1.00 91.69 69 MET A O 1
ATOM 505 N N . GLY A 1 70 ? -6.219 3.749 -4.557 1.00 92.19 70 GLY A N 1
ATOM 506 C CA . GLY A 1 70 ? -5.724 4.783 -5.465 1.00 92.19 70 GLY A CA 1
ATOM 507 C C . GLY A 1 70 ? -4.537 5.557 -4.887 1.00 92.19 70 GLY A C 1
ATOM 508 O O . GLY A 1 70 ? -3.540 5.748 -5.579 1.00 92.19 70 GLY A O 1
ATOM 509 N N . ALA A 1 71 ? -4.597 5.936 -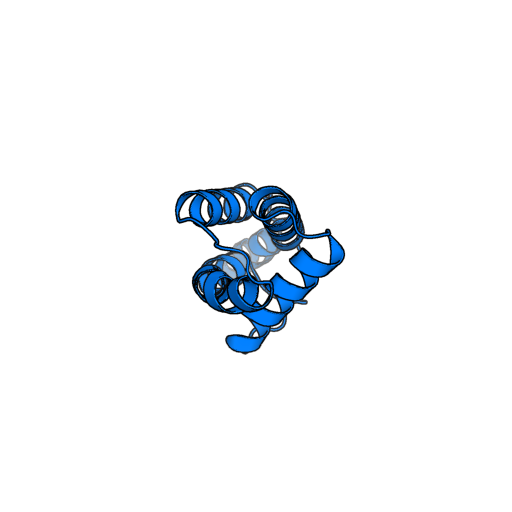3.607 1.00 91.75 71 ALA A N 1
ATOM 510 C CA . ALA A 1 71 ? -3.511 6.646 -2.938 1.00 91.75 71 ALA A CA 1
ATOM 511 C C . ALA A 1 71 ? -2.236 5.794 -2.819 1.00 91.75 71 ALA A C 1
ATOM 513 O O . ALA A 1 71 ? -1.141 6.288 -3.086 1.00 91.75 71 ALA A O 1
ATOM 514 N N . ILE A 1 72 ? -2.362 4.509 -2.464 1.00 92.12 72 ILE A N 1
ATOM 515 C CA . ILE A 1 72 ? -1.212 3.593 -2.385 1.00 92.12 72 ILE A CA 1
ATOM 516 C C . ILE A 1 72 ? -0.583 3.422 -3.771 1.00 92.12 72 ILE A C 1
ATOM 518 O O . ILE A 1 72 ? 0.638 3.481 -3.898 1.00 92.12 72 ILE A O 1
ATOM 522 N N . ARG A 1 73 ? -1.402 3.265 -4.819 1.00 92.50 73 ARG A N 1
ATOM 523 C CA . ARG A 1 73 ? -0.913 3.188 -6.200 1.00 92.50 73 ARG A CA 1
ATOM 524 C C . ARG A 1 73 ? -0.146 4.449 -6.604 1.00 92.50 73 ARG A C 1
ATOM 526 O O . ARG A 1 73 ? 0.968 4.340 -7.104 1.00 92.50 73 ARG A O 1
ATOM 533 N N . ALA A 1 74 ? -0.704 5.627 -6.337 1.00 91.19 74 ALA A N 1
ATOM 534 C CA . ALA A 1 74 ? -0.041 6.892 -6.636 1.00 91.19 74 ALA A CA 1
ATOM 535 C C . ALA A 1 74 ? 1.297 7.028 -5.888 1.00 91.19 74 ALA A C 1
ATOM 537 O O . ALA A 1 74 ? 2.274 7.500 -6.458 1.00 91.19 74 ALA A O 1
ATOM 538 N N . ALA A 1 75 ? 1.377 6.563 -4.637 1.00 90.75 75 ALA A N 1
ATOM 539 C CA . ALA A 1 75 ? 2.621 6.562 -3.868 1.00 90.75 75 ALA A CA 1
ATOM 540 C C . ALA A 1 75 ? 3.687 5.619 -4.456 1.00 90.75 75 ALA A C 1
ATOM 542 O O . ALA A 1 75 ? 4.867 5.962 -4.472 1.00 90.75 75 ALA A O 1
ATOM 543 N N . ILE A 1 76 ? 3.278 4.452 -4.964 1.00 90.31 76 ILE A N 1
ATOM 544 C CA . ILE A 1 76 ? 4.160 3.508 -5.670 1.00 90.31 76 ILE A CA 1
ATOM 545 C C . ILE A 1 76 ? 4.721 4.142 -6.952 1.00 90.31 76 ILE A C 1
ATOM 547 O O . ILE A 1 76 ? 5.913 4.015 -7.236 1.00 90.31 76 ILE A O 1
ATOM 551 N N . GLU A 1 77 ? 3.871 4.828 -7.718 1.00 88.56 77 GLU A N 1
ATOM 552 C CA . GLU A 1 77 ? 4.238 5.481 -8.982 1.00 88.56 77 GLU A CA 1
ATOM 553 C C . GLU A 1 77 ? 5.116 6.724 -8.763 1.00 88.56 77 GLU A C 1
ATOM 555 O O . GLU A 1 77 ? 6.074 6.932 -9.502 1.00 88.56 77 GLU A O 1
ATOM 560 N N . ALA A 1 78 ? 4.844 7.514 -7.721 1.00 86.75 78 ALA A N 1
ATOM 561 C CA . ALA A 1 78 ? 5.603 8.722 -7.398 1.00 86.75 78 ALA A CA 1
ATOM 562 C C . ALA A 1 78 ? 6.954 8.438 -6.721 1.00 86.75 78 ALA A C 1
ATOM 564 O O . ALA A 1 78 ? 7.824 9.311 -6.678 1.00 86.75 78 ALA A O 1
ATOM 565 N N . ALA A 1 79 ? 7.140 7.241 -6.159 1.00 85.69 79 ALA A N 1
ATOM 566 C CA . ALA A 1 79 ? 8.406 6.864 -5.558 1.00 85.69 79 ALA A CA 1
ATOM 567 C C . ALA A 1 79 ? 9.483 6.748 -6.641 1.00 85.69 79 ALA A C 1
ATOM 569 O O . ALA A 1 79 ? 9.411 5.887 -7.525 1.00 85.69 79 ALA A O 1
ATOM 570 N N . ALA A 1 80 ? 10.492 7.616 -6.545 1.00 69.50 80 ALA A N 1
ATOM 571 C CA . ALA A 1 80 ? 11.651 7.590 -7.422 1.00 69.50 80 ALA A CA 1
ATOM 572 C C . ALA A 1 80 ? 12.268 6.184 -7.434 1.00 69.50 80 ALA A C 1
ATOM 574 O O . ALA A 1 80 ? 12.576 5.617 -6.381 1.00 69.50 80 ALA A O 1
ATOM 575 N N . GLU A 1 81 ? 12.450 5.618 -8.625 1.00 61.69 81 GLU A N 1
ATOM 576 C CA . GLU A 1 81 ? 13.335 4.473 -8.779 1.00 61.69 81 GLU A CA 1
ATOM 577 C C . GLU A 1 81 ? 14.755 4.987 -8.579 1.00 61.69 81 GLU A C 1
ATOM 579 O O . GLU A 1 81 ? 15.265 5.795 -9.352 1.00 61.69 81 GLU A O 1
ATOM 584 N N . THR A 1 82 ? 15.410 4.534 -7.515 1.00 55.91 82 THR A N 1
ATOM 585 C CA . THR A 1 82 ? 16.869 4.482 -7.517 1.00 55.91 82 THR A CA 1
ATOM 586 C C . THR A 1 82 ? 17.246 3.445 -8.565 1.00 55.91 82 THR A C 1
ATOM 588 O O . THR A 1 82 ? 17.220 2.254 -8.278 1.00 55.91 82 THR A O 1
ATOM 591 N N . SER A 1 83 ? 17.450 3.938 -9.785 1.00 49.41 83 SER A N 1
ATOM 592 C C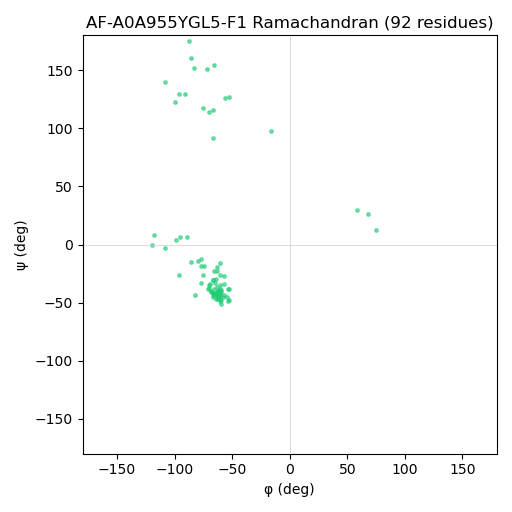A . SER A 1 83 ? 17.847 3.264 -11.016 1.00 49.41 83 SER A CA 1
ATOM 593 C C . SER A 1 83 ? 18.435 1.857 -10.860 1.00 49.41 83 SER A C 1
ATOM 595 O O . SER A 1 83 ? 19.638 1.713 -10.667 1.00 49.41 83 SER A O 1
ATOM 597 N N . ASP A 1 84 ? 17.594 0.841 -11.055 1.00 49.34 84 ASP A N 1
ATOM 598 C CA . ASP A 1 84 ? 17.990 -0.399 -11.748 1.00 49.34 84 ASP A CA 1
ATOM 599 C C . ASP A 1 84 ? 17.575 -0.321 -13.234 1.00 49.34 84 ASP A C 1
ATOM 601 O O . ASP A 1 84 ? 18.264 -0.849 -14.099 1.00 49.34 84 ASP A O 1
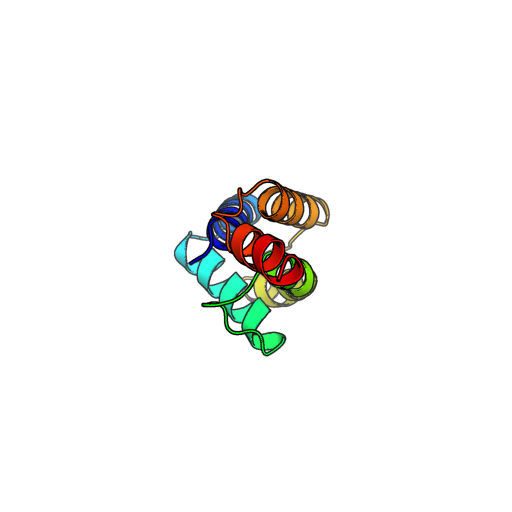ATOM 605 N N . ASP A 1 85 ? 16.540 0.464 -13.570 1.00 48.03 85 ASP A N 1
ATOM 606 C CA . ASP A 1 85 ? 16.104 0.698 -14.959 1.00 48.03 85 ASP A CA 1
ATOM 607 C C . ASP A 1 85 ? 17.137 1.459 -15.810 1.00 48.03 85 ASP A C 1
ATOM 609 O O . ASP A 1 85 ? 17.163 1.316 -17.032 1.00 48.03 85 ASP A O 1
ATOM 613 N N . ALA A 1 86 ? 18.049 2.223 -15.191 1.00 50.59 86 ALA A N 1
ATOM 614 C CA . ALA A 1 86 ? 19.171 2.794 -15.939 1.00 50.59 86 ALA A CA 1
ATOM 615 C C . ALA A 1 86 ? 20.131 1.703 -16.437 1.00 50.59 86 ALA A C 1
ATOM 617 O O . ALA A 1 86 ? 20.732 1.879 -17.489 1.00 50.59 86 ALA A O 1
ATOM 618 N N . LEU A 1 87 ? 20.269 0.580 -15.720 1.00 51.50 87 LEU A N 1
ATOM 619 C CA . LEU A 1 87 ? 21.142 -0.521 -16.132 1.00 51.50 87 LEU A CA 1
ATOM 620 C C . LEU A 1 87 ? 20.518 -1.365 -17.250 1.00 51.50 87 LEU A C 1
ATOM 622 O O . LEU A 1 87 ? 21.258 -1.821 -18.117 1.00 51.50 87 LEU A O 1
ATOM 626 N N . ASP A 1 88 ? 19.190 -1.519 -17.281 1.00 52.69 88 ASP A N 1
ATOM 627 C CA . ASP A 1 88 ? 18.503 -2.176 -18.403 1.00 52.69 88 ASP A CA 1
ATOM 628 C C . ASP A 1 88 ? 18.544 -1.300 -19.679 1.00 52.69 88 ASP A C 1
ATOM 630 O O . ASP A 1 88 ? 18.761 -1.833 -20.764 1.00 52.69 88 ASP A O 1
ATOM 634 N N . PHE A 1 89 ? 18.481 0.040 -19.575 1.00 53.69 89 PHE A N 1
ATOM 635 C CA . PHE A 1 89 ? 18.640 0.939 -20.737 1.00 53.69 89 PHE A CA 1
ATOM 636 C C . PHE A 1 89 ? 20.026 0.849 -21.400 1.00 53.69 89 PHE A C 1
ATOM 638 O O . PHE A 1 89 ? 20.130 0.922 -22.622 1.00 53.69 89 PHE A O 1
ATOM 645 N N . PHE A 1 90 ? 21.102 0.666 -20.625 1.00 56.00 90 PHE A N 1
ATOM 646 C CA . PHE A 1 90 ? 22.448 0.493 -21.191 1.00 56.00 90 PHE A CA 1
ATOM 647 C C . PHE A 1 90 ? 22.698 -0.905 -21.767 1.00 56.00 90 PHE A C 1
ATOM 649 O O . PHE A 1 90 ? 23.688 -1.097 -22.466 1.00 56.00 90 PHE A O 1
ATOM 656 N N . ARG A 1 91 ? 21.823 -1.879 -21.497 1.00 54.16 91 ARG A N 1
ATOM 657 C CA . ARG A 1 91 ? 21.997 -3.267 -21.944 1.00 54.16 91 ARG A CA 1
ATOM 658 C C . ARG A 1 91 ? 21.478 -3.535 -23.360 1.00 54.16 91 ARG A C 1
ATOM 660 O O . ARG A 1 91 ? 21.852 -4.549 -23.932 1.00 54.16 91 ARG A O 1
ATOM 667 N N . ASP A 1 92 ? 20.675 -2.622 -23.905 1.00 53.38 92 ASP A N 1
ATOM 668 C CA . ASP A 1 92 ? 20.146 -2.657 -25.280 1.00 53.38 92 ASP A CA 1
ATOM 669 C C . ASP A 1 92 ? 20.995 -1.829 -26.279 1.00 53.38 92 ASP A C 1
ATOM 671 O O . ASP A 1 92 ? 20.590 -1.644 -27.427 1.00 53.38 92 ASP A O 1
ATOM 675 N N . ILE A 1 93 ? 22.155 -1.295 -25.858 1.00 58.88 93 ILE A N 1
ATOM 676 C CA . ILE A 1 93 ? 23.035 -0.438 -26.689 1.00 58.88 93 ILE A CA 1
ATOM 677 C C . ILE A 1 93 ? 24.350 -1.140 -27.117 1.00 58.88 93 ILE A C 1
ATOM 679 O O . ILE A 1 93 ? 25.095 -0.573 -27.916 1.00 58.88 93 ILE A O 1
ATOM 683 N N . ASP A 1 94 ? 24.607 -2.379 -26.680 1.00 47.31 94 ASP A N 1
ATOM 684 C CA . ASP A 1 94 ? 25.724 -3.230 -27.157 1.00 47.31 94 ASP A CA 1
ATOM 685 C C . ASP A 1 94 ? 25.228 -4.373 -28.064 1.00 47.31 94 ASP A C 1
ATOM 687 O O . ASP A 1 94 ? 25.973 -4.755 -29.000 1.00 47.31 94 ASP A O 1
#

Radius of gyration: 13.96 Å; Cα contacts (8 Å, |Δi|>4): 101; chains: 1; bounding box: 38×25×40 Å